Protein AF-A0A9Q0PZG0-F1 (afdb_monomer)

Organism: Salix viminalis (NCBI:txid40686)

Foldseek 3Di:
DVVVVVVVVVVVVVLVVVVVVLVVVVVPDDPDDPVVVVNVVVVVVSVVVSVVVVVVVVVVVVVVVVVVLVVVLVCLVQQDDPPPDRPPPPNLPRDDDPPCPVVLVVVLCVVVVVVPDPDDDDDDDQDDDPPPCSVVSVVSNVVVNPVD

Structure (mmCIF, N/CA/C/O backbone):
data_AF-A0A9Q0PZG0-F1
#
_entry.id   AF-A0A9Q0PZG0-F1
#
loop_
_atom_site.group_PDB
_atom_site.id
_atom_site.type_symbol
_atom_site.label_atom_id
_atom_site.label_alt_id
_atom_site.label_comp_id
_atom_site.label_asym_id
_atom_site.label_entity_id
_atom_site.label_seq_id
_atom_site.pdbx_PDB_ins_code
_atom_site.Cartn_x
_atom_site.Cartn_y
_atom_site.Cartn_z
_atom_site.occupancy
_atom_site.B_iso_or_equiv
_atom_site.auth_seq_id
_atom_site.auth_comp_id
_atom_site.auth_asym_id
_atom_site.auth_atom_id
_atom_site.pdbx_PDB_model_num
ATOM 1 N N . MET A 1 1 ? 24.403 -6.796 -1.562 1.00 45.28 1 MET A N 1
ATOM 2 C CA . MET A 1 1 ? 23.316 -5.950 -2.112 1.00 45.28 1 MET A CA 1
ATOM 3 C C . MET A 1 1 ? 23.866 -4.810 -2.960 1.00 45.28 1 MET A C 1
ATOM 5 O O . MET A 1 1 ? 23.482 -4.732 -4.116 1.00 45.28 1 MET A O 1
ATOM 9 N N . ALA A 1 2 ? 24.803 -4.003 -2.448 1.00 44.78 2 ALA A N 1
ATOM 10 C CA . ALA A 1 2 ? 25.410 -2.891 -3.193 1.00 44.78 2 ALA A CA 1
ATOM 11 C C . ALA A 1 2 ? 26.088 -3.296 -4.524 1.00 44.78 2 ALA A C 1
ATOM 13 O O . ALA A 1 2 ? 25.955 -2.596 -5.521 1.00 44.78 2 ALA A O 1
ATOM 14 N N . SER A 1 3 ? 26.742 -4.462 -4.576 1.00 48.06 3 SER A N 1
ATOM 15 C CA . SER A 1 3 ? 27.409 -4.962 -5.791 1.00 48.06 3 SER A CA 1
ATOM 16 C C . SER A 1 3 ? 26.458 -5.318 -6.939 1.00 48.06 3 SER A C 1
ATOM 18 O O . SER A 1 3 ? 26.852 -5.242 -8.096 1.00 48.06 3 SER A O 1
ATOM 20 N N . ARG A 1 4 ? 25.206 -5.685 -6.633 1.00 53.56 4 ARG A N 1
ATOM 21 C CA . ARG A 1 4 ? 24.189 -6.038 -7.637 1.00 53.56 4 ARG A CA 1
ATOM 22 C C . ARG A 1 4 ? 23.653 -4.783 -8.332 1.00 53.56 4 ARG A C 1
ATOM 24 O O . ARG A 1 4 ? 23.691 -4.702 -9.549 1.00 53.56 4 ARG A O 1
ATOM 31 N N . PHE A 1 5 ? 23.323 -3.760 -7.541 1.00 54.22 5 PHE A N 1
ATOM 32 C CA . PHE A 1 5 ? 22.898 -2.448 -8.040 1.00 54.22 5 PHE A CA 1
ATOM 33 C C . PHE A 1 5 ? 23.962 -1.751 -8.897 1.00 54.22 5 PHE A C 1
ATOM 35 O O . PHE A 1 5 ? 23.627 -1.096 -9.878 1.00 54.22 5 PHE A O 1
ATOM 42 N N . SER A 1 6 ? 25.244 -1.905 -8.551 1.00 62.31 6 SER A N 1
ATOM 43 C CA . SER A 1 6 ? 26.340 -1.360 -9.360 1.00 62.31 6 SER A CA 1
ATOM 44 C C . SER A 1 6 ? 26.431 -2.008 -10.746 1.00 62.31 6 SER A C 1
ATOM 46 O O . SER A 1 6 ? 26.797 -1.327 -11.702 1.00 62.31 6 SER A O 1
ATOM 48 N N . GLY A 1 7 ? 26.124 -3.305 -10.853 1.00 68.56 7 GLY A N 1
ATOM 49 C CA . GLY A 1 7 ? 26.084 -4.021 -12.129 1.00 68.56 7 GLY A CA 1
ATOM 50 C C . GLY A 1 7 ? 24.918 -3.552 -12.993 1.00 68.56 7 GLY A C 1
ATOM 51 O O . GLY A 1 7 ? 25.131 -3.148 -14.133 1.00 68.56 7 GLY A O 1
ATOM 52 N N . ASP A 1 8 ? 23.720 -3.503 -12.408 1.00 72.62 8 ASP A N 1
ATOM 53 C CA . ASP A 1 8 ? 22.493 -3.090 -13.099 1.00 72.62 8 ASP A CA 1
ATOM 54 C C . ASP A 1 8 ? 22.575 -1.631 -13.599 1.00 72.62 8 ASP A C 1
ATO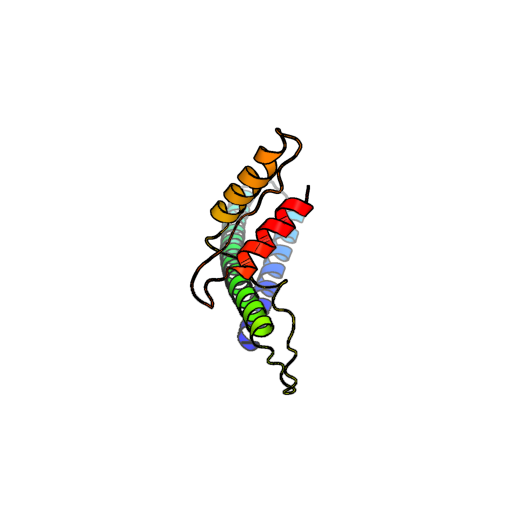M 56 O O . ASP A 1 8 ? 22.106 -1.312 -14.691 1.00 72.62 8 ASP A O 1
ATOM 60 N N . PHE A 1 9 ? 23.228 -0.740 -12.840 1.00 71.50 9 PHE A N 1
ATOM 61 C CA . PHE A 1 9 ? 23.440 0.654 -13.246 1.00 71.50 9 PHE A CA 1
ATOM 62 C C . PHE A 1 9 ? 24.425 0.790 -14.416 1.00 71.50 9 PHE A C 1
ATOM 64 O O . PHE A 1 9 ? 24.164 1.543 -15.353 1.00 71.50 9 PHE A O 1
ATOM 71 N N . SER A 1 10 ? 25.534 0.041 -14.402 1.00 73.75 10 SER A N 1
ATOM 72 C CA . SER A 1 10 ? 26.497 0.041 -15.513 1.00 73.75 10 SER A CA 1
ATOM 73 C C . SER A 1 10 ? 25.873 -0.497 -16.803 1.00 73.75 10 SER A C 1
ATOM 75 O O . SER A 1 10 ? 26.145 0.022 -17.887 1.00 73.75 10 SER A O 1
ATOM 77 N N . ASP A 1 11 ? 25.011 -1.506 -16.686 1.00 75.62 11 ASP A N 1
ATOM 78 C CA . ASP A 1 11 ? 24.293 -2.076 -17.822 1.00 75.62 11 ASP A CA 1
ATOM 79 C C . ASP A 1 11 ? 23.271 -1.082 -18.393 1.00 75.62 11 ASP A C 1
ATOM 81 O O . ASP A 1 11 ? 23.207 -0.875 -19.604 1.00 75.62 11 ASP A O 1
ATOM 85 N N . LEU A 1 12 ? 22.554 -0.358 -17.527 1.00 70.38 12 LEU A N 1
ATOM 86 C CA . LEU A 1 12 ? 21.657 0.720 -17.942 1.00 70.38 12 LEU A CA 1
ATOM 87 C C . LEU A 1 12 ? 22.406 1.855 -18.660 1.00 70.38 12 LEU A C 1
ATOM 89 O O . LEU A 1 12 ? 21.946 2.319 -19.701 1.00 70.38 12 LEU A O 1
ATOM 93 N N . GLN A 1 13 ? 23.572 2.271 -18.157 1.00 76.94 13 GLN A N 1
ATOM 94 C CA . GLN A 1 13 ? 24.388 3.311 -18.799 1.00 76.94 13 GLN A CA 1
ATOM 95 C C . GLN A 1 13 ? 24.838 2.914 -20.212 1.00 76.94 13 GLN A C 1
ATOM 97 O O . GLN A 1 13 ? 24.784 3.736 -21.125 1.00 76.94 13 GLN A O 1
ATOM 102 N N . LYS A 1 14 ? 25.229 1.651 -20.428 1.00 80.12 14 LYS A N 1
ATOM 103 C CA . LYS A 1 14 ? 25.590 1.148 -21.768 1.00 80.12 14 LYS A CA 1
ATOM 104 C C . LYS A 1 14 ? 24.415 1.194 -22.742 1.00 80.12 14 LYS A C 1
ATOM 106 O O . LYS A 1 14 ? 24.590 1.481 -23.926 1.00 80.12 14 LYS A O 1
ATOM 111 N N . ARG A 1 15 ? 23.215 0.916 -22.240 1.00 71.56 15 ARG A N 1
ATOM 112 C CA . ARG A 1 15 ? 21.985 0.916 -23.035 1.00 71.56 15 ARG A CA 1
ATOM 113 C C . ARG A 1 15 ? 21.547 2.332 -23.398 1.00 71.56 15 ARG A C 1
ATOM 115 O O . ARG A 1 15 ? 21.227 2.573 -24.555 1.00 71.56 15 ARG A O 1
ATOM 122 N N . VAL A 1 16 ? 21.648 3.288 -22.470 1.00 76.81 16 VAL A N 1
ATOM 123 C CA . VAL A 1 16 ? 21.426 4.717 -22.769 1.00 76.81 16 VAL A CA 1
ATOM 124 C C . VAL A 1 16 ? 22.369 5.197 -23.878 1.00 76.81 16 VAL A C 1
ATOM 126 O O . VAL A 1 16 ? 21.898 5.774 -24.852 1.00 76.81 16 VAL A O 1
ATOM 129 N N . GLY A 1 17 ? 23.661 4.859 -23.809 1.00 78.50 17 GLY A N 1
ATOM 130 C CA . GLY A 1 17 ? 24.614 5.215 -24.870 1.00 78.50 17 GLY A CA 1
ATOM 131 C C . GLY A 1 17 ? 24.315 4.557 -26.226 1.00 78.50 17 GLY A C 1
ATOM 132 O O . GLY A 1 17 ? 24.564 5.148 -27.274 1.00 78.50 17 GLY A O 1
ATOM 133 N N . SER A 1 18 ? 23.734 3.352 -26.228 1.00 73.69 18 SER A N 1
ATOM 134 C CA . SER A 1 18 ? 23.295 2.679 -27.463 1.00 73.69 18 SER A CA 1
ATOM 135 C C . SER A 1 18 ? 22.098 3.389 -28.105 1.00 73.69 18 SER A C 1
ATOM 137 O O . SER A 1 18 ? 22.030 3.490 -29.327 1.00 73.69 18 SER A O 1
ATOM 139 N N . ILE A 1 19 ? 21.187 3.932 -27.290 1.00 73.62 19 ILE A N 1
ATOM 140 C CA . ILE A 1 19 ? 20.044 4.732 -27.751 1.00 73.62 19 ILE A CA 1
ATOM 141 C C . ILE A 1 19 ? 20.512 6.082 -28.307 1.00 73.62 19 ILE A C 1
ATOM 143 O O . ILE A 1 19 ? 20.062 6.476 -29.379 1.00 73.62 19 ILE A O 1
ATOM 147 N N . GLU A 1 20 ? 21.432 6.772 -27.628 1.00 77.69 20 GLU A N 1
ATOM 148 C CA . GLU A 1 20 ? 22.007 8.039 -28.110 1.00 77.69 20 GLU A CA 1
ATOM 149 C C . GLU A 1 20 ? 22.680 7.864 -29.479 1.00 77.69 20 GLU A C 1
ATOM 151 O O . GLU A 1 20 ? 22.384 8.606 -30.414 1.00 77.69 20 GLU A O 1
ATOM 156 N N . TYR A 1 21 ? 23.484 6.808 -29.640 1.00 76.62 21 TYR A N 1
ATOM 157 C CA . TYR A 1 21 ? 24.116 6.462 -30.917 1.00 76.62 21 TYR A CA 1
ATOM 158 C C . TYR A 1 21 ? 23.101 6.244 -32.048 1.00 76.62 21 TYR A C 1
ATOM 160 O O . TYR A 1 21 ? 23.317 6.636 -33.194 1.00 76.62 21 TYR A O 1
ATOM 168 N N . ILE A 1 22 ? 21.972 5.623 -31.721 1.00 71.25 22 ILE A N 1
ATOM 169 C CA . ILE A 1 22 ? 20.888 5.360 -32.659 1.00 71.25 22 ILE A CA 1
ATOM 170 C C . ILE A 1 22 ? 20.150 6.648 -33.060 1.00 71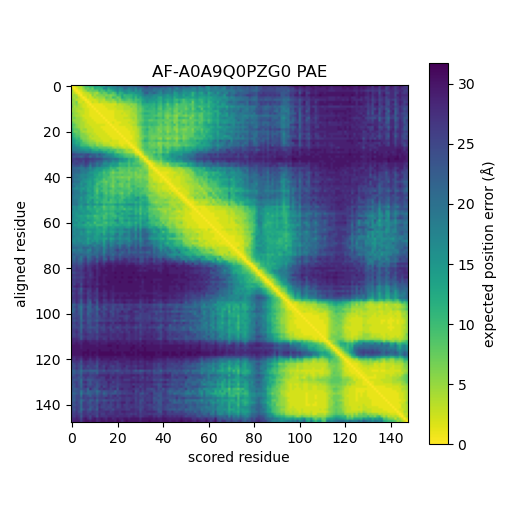.25 22 ILE A C 1
ATOM 172 O O . ILE A 1 22 ? 19.826 6.832 -34.235 1.00 71.25 22 ILE A O 1
ATOM 176 N N . VAL A 1 23 ? 19.894 7.542 -32.104 1.00 75.50 23 VAL A N 1
ATOM 177 C CA . VAL A 1 23 ? 19.254 8.844 -32.348 1.00 75.50 23 VAL A CA 1
ATOM 178 C C . VAL A 1 23 ? 20.129 9.721 -33.246 1.00 75.50 23 VAL A C 1
ATOM 180 O O . VAL A 1 23 ? 19.619 10.305 -34.201 1.00 75.50 23 VAL A O 1
ATOM 183 N N . ASP A 1 24 ? 21.442 9.742 -33.014 1.00 78.94 24 ASP A N 1
ATOM 184 C CA . ASP A 1 24 ? 22.393 10.455 -33.874 1.00 78.94 24 ASP A CA 1
ATOM 185 C C . ASP A 1 24 ? 22.447 9.865 -35.288 1.00 78.94 24 ASP A C 1
ATOM 187 O O . ASP A 1 24 ? 22.539 10.597 -36.275 1.00 78.94 24 ASP A O 1
ATOM 191 N N . MET A 1 25 ? 22.353 8.540 -35.414 1.00 69.94 25 MET A N 1
ATOM 192 C CA . MET A 1 25 ? 22.336 7.868 -36.712 1.00 69.94 25 MET A CA 1
ATOM 193 C C . MET A 1 25 ? 21.072 8.201 -37.516 1.00 69.94 25 MET A C 1
ATOM 195 O O . MET A 1 25 ? 21.162 8.415 -38.720 1.00 69.94 25 MET A O 1
ATOM 199 N N . LEU A 1 26 ? 19.913 8.301 -36.855 1.00 69.69 26 LEU A N 1
ATOM 200 C CA . LEU A 1 26 ? 18.650 8.735 -37.463 1.00 69.69 26 LEU A CA 1
ATOM 201 C C . LEU A 1 26 ? 18.680 10.203 -37.902 1.00 69.69 26 LEU A C 1
ATOM 203 O O . LEU A 1 26 ? 18.165 10.533 -38.966 1.00 69.69 26 LEU A O 1
ATOM 207 N N . ALA A 1 27 ? 19.269 11.081 -37.087 1.00 76.00 27 ALA A N 1
ATOM 208 C CA . ALA A 1 27 ? 19.314 12.518 -37.355 1.00 76.00 27 ALA A CA 1
ATOM 209 C C . ALA A 1 27 ? 20.141 12.875 -38.602 1.00 76.00 27 ALA A C 1
ATOM 211 O O . ALA A 1 27 ? 19.931 13.932 -39.193 1.00 76.00 27 ALA A O 1
ATOM 212 N N . ASN A 1 28 ? 21.062 11.992 -39.001 1.00 71.38 28 ASN A N 1
ATOM 213 C CA . ASN A 1 28 ? 21.994 12.203 -40.108 1.00 71.38 28 ASN A CA 1
ATOM 214 C C . ASN A 1 28 ? 21.718 11.299 -41.330 1.00 71.38 28 ASN A C 1
ATOM 216 O O . ASN A 1 28 ? 22.569 11.205 -42.213 1.00 71.38 28 ASN A O 1
ATOM 220 N N . HIS A 1 29 ? 20.573 10.609 -41.386 1.00 68.62 29 HIS A N 1
ATOM 221 C CA . HIS A 1 29 ? 20.246 9.670 -42.466 1.00 68.62 29 HIS A CA 1
ATOM 222 C C . HIS A 1 29 ? 19.396 10.331 -43.568 1.00 68.62 29 HIS A C 1
ATOM 224 O O . HIS A 1 29 ? 18.274 10.766 -43.309 1.00 68.62 29 HIS A O 1
ATOM 230 N N . ASP A 1 30 ? 19.884 10.345 -44.814 1.00 67.88 30 ASP A N 1
ATOM 231 C CA . ASP A 1 30 ? 19.108 10.782 -45.985 1.00 67.88 30 ASP A CA 1
ATOM 232 C C . ASP A 1 30 ? 18.210 9.635 -46.491 1.00 67.88 30 ASP A C 1
ATOM 234 O O . ASP A 1 30 ? 18.690 8.612 -46.978 1.00 67.88 30 ASP A O 1
ATOM 238 N N . LEU A 1 31 ? 16.890 9.797 -46.362 1.00 61.00 31 LEU A N 1
ATOM 239 C CA . LEU A 1 31 ? 15.865 8.824 -46.774 1.00 61.00 31 LEU A CA 1
ATOM 240 C C . LEU A 1 31 ? 15.668 8.855 -48.299 1.00 61.00 31 LEU A C 1
ATOM 242 O O . LEU A 1 31 ? 14.901 9.681 -48.800 1.00 61.00 31 LEU A O 1
ATOM 246 N N . SER A 1 32 ? 16.357 7.998 -49.062 1.00 62.88 32 SER A N 1
ATOM 247 C CA . SER A 1 32 ? 16.185 7.980 -50.526 1.00 62.88 32 SER A CA 1
ATOM 248 C C . SER A 1 32 ? 16.313 6.625 -51.247 1.00 62.88 32 SER A C 1
ATOM 250 O O . SER A 1 32 ? 16.128 6.615 -52.465 1.00 62.88 32 SER A O 1
ATOM 252 N N . THR A 1 33 ? 16.565 5.471 -50.613 1.00 61.31 33 THR A N 1
ATOM 253 C CA . THR A 1 33 ? 16.662 4.180 -51.358 1.00 61.31 33 THR A CA 1
ATOM 254 C C . THR A 1 33 ? 16.423 2.938 -50.485 1.00 61.31 33 THR A C 1
ATOM 256 O O . THR A 1 33 ? 16.324 3.034 -49.274 1.00 61.31 33 THR A O 1
ATOM 259 N N . ALA A 1 34 ? 16.352 1.744 -51.099 1.00 57.34 34 ALA A N 1
ATOM 260 C CA . ALA A 1 34 ? 16.114 0.428 -50.475 1.00 57.34 34 ALA A CA 1
ATOM 261 C C . ALA A 1 34 ? 16.981 0.069 -49.238 1.00 57.34 34 ALA A C 1
ATOM 263 O O . ALA A 1 34 ? 16.646 -0.879 -48.521 1.00 57.34 34 ALA A O 1
ATOM 264 N N . ASP A 1 35 ? 18.054 0.816 -48.968 1.00 63.59 35 ASP A N 1
ATOM 265 C CA . ASP A 1 35 ? 18.827 0.750 -47.723 1.00 63.59 35 ASP A CA 1
ATOM 266 C C . ASP A 1 35 ? 18.028 1.226 -46.494 1.00 63.59 35 ASP A C 1
ATOM 268 O O . ASP A 1 35 ? 18.237 0.706 -45.396 1.00 63.59 35 ASP A O 1
ATOM 272 N N . ASP A 1 36 ? 17.018 2.082 -46.689 1.00 62.53 36 ASP A N 1
ATOM 273 C CA . ASP A 1 36 ? 16.111 2.571 -45.645 1.00 62.53 36 ASP A CA 1
ATOM 274 C C . ASP A 1 36 ? 15.362 1.419 -44.955 1.00 62.53 36 ASP A C 1
ATOM 276 O O . ASP A 1 36 ? 15.266 1.374 -43.731 1.00 62.53 36 ASP A O 1
ATOM 280 N N . ILE A 1 37 ? 14.882 0.420 -45.708 1.00 64.44 37 ILE A N 1
ATOM 281 C CA . ILE A 1 37 ? 14.118 -0.709 -45.139 1.00 64.44 37 ILE A CA 1
ATOM 282 C C . ILE A 1 37 ? 15.001 -1.546 -44.207 1.00 64.44 37 ILE A C 1
ATOM 284 O O . ILE A 1 37 ? 14.593 -1.901 -43.103 1.00 64.44 37 ILE A O 1
ATOM 288 N N . ARG A 1 38 ? 16.238 -1.838 -44.624 1.00 67.31 38 ARG A N 1
ATOM 289 C CA . ARG A 1 38 ? 17.190 -2.617 -43.813 1.00 67.31 38 ARG A CA 1
ATOM 290 C C . ARG A 1 38 ? 17.652 -1.845 -42.585 1.00 67.31 38 ARG A C 1
ATOM 292 O O . ARG A 1 38 ? 17.962 -2.455 -41.560 1.00 67.31 38 ARG A O 1
ATOM 299 N N . PHE A 1 39 ? 17.732 -0.527 -42.708 1.00 70.81 39 PHE A N 1
ATOM 300 C CA . PHE A 1 39 ? 18.021 0.366 -41.605 1.00 70.81 39 PHE A CA 1
ATOM 301 C C . PHE A 1 39 ? 16.887 0.331 -40.570 1.00 70.81 39 PHE A C 1
ATOM 303 O O . PHE A 1 39 ? 17.137 -0.002 -39.411 1.00 70.81 39 PHE A O 1
ATOM 310 N N . PHE A 1 40 ? 15.634 0.534 -40.992 1.00 70.44 40 PHE A N 1
ATOM 311 C CA . PHE A 1 40 ? 14.465 0.464 -40.109 1.00 70.44 40 PHE A CA 1
ATOM 312 C C . PHE A 1 40 ? 14.264 -0.918 -39.465 1.00 70.44 4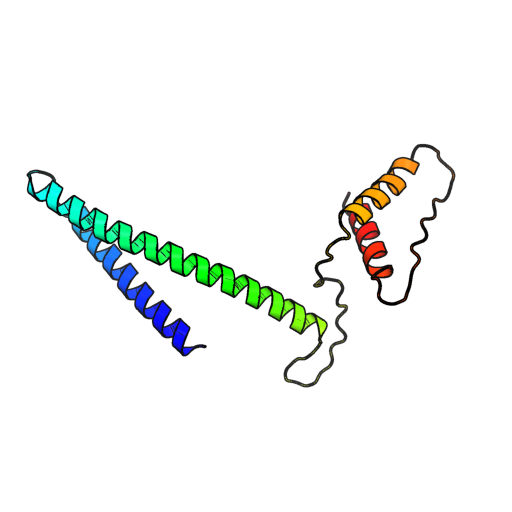0 PHE A C 1
ATOM 314 O O . PHE A 1 40 ? 13.913 -0.980 -38.288 1.00 70.44 40 PHE A O 1
ATOM 321 N N . ASP A 1 41 ? 14.558 -2.018 -40.163 1.00 75.06 41 ASP A N 1
ATOM 322 C CA . ASP A 1 41 ? 14.496 -3.370 -39.583 1.00 75.06 41 ASP A CA 1
ATOM 323 C C . ASP A 1 41 ? 15.500 -3.559 -38.435 1.00 75.06 41 ASP A C 1
ATOM 325 O O . ASP A 1 41 ? 15.154 -4.083 -37.372 1.00 75.06 41 ASP A O 1
ATOM 329 N N . ARG A 1 42 ? 16.749 -3.096 -38.603 1.00 70.88 42 ARG A N 1
ATOM 330 C CA . ARG A 1 42 ? 17.748 -3.154 -37.519 1.00 70.88 42 ARG A CA 1
ATOM 331 C C . ARG A 1 42 ? 17.340 -2.283 -36.342 1.00 70.88 42 ARG A C 1
ATOM 333 O O . ARG A 1 42 ? 17.464 -2.705 -35.195 1.00 70.88 42 ARG A O 1
ATOM 340 N N . MET A 1 43 ? 16.834 -1.093 -36.635 1.00 70.31 43 MET A N 1
ATOM 341 C CA . MET A 1 43 ? 16.337 -0.152 -35.639 1.00 70.31 43 MET A CA 1
ATOM 342 C C . MET A 1 43 ? 15.190 -0.745 -34.823 1.00 70.31 43 MET A C 1
ATOM 344 O O . MET A 1 43 ? 15.215 -0.682 -33.597 1.00 70.31 43 MET A O 1
ATOM 348 N N . HIS A 1 44 ? 14.223 -1.384 -35.485 1.00 71.25 44 HIS A N 1
ATOM 349 C CA . HIS A 1 44 ? 13.085 -2.025 -34.834 1.00 71.25 44 HIS A CA 1
ATOM 350 C C . HIS A 1 44 ? 13.532 -3.121 -33.856 1.00 71.25 44 HIS A C 1
ATOM 352 O O . HIS A 1 44 ? 13.040 -3.179 -32.731 1.00 71.25 44 HIS A O 1
ATOM 358 N N . ILE A 1 45 ? 14.503 -3.955 -34.244 1.00 70.62 45 ILE A N 1
ATOM 359 C CA . ILE A 1 45 ? 15.048 -5.011 -33.375 1.00 70.62 45 ILE A CA 1
ATOM 360 C C . ILE A 1 45 ? 15.728 -4.415 -32.136 1.00 70.62 45 ILE A C 1
ATOM 362 O O . ILE A 1 45 ? 15.511 -4.902 -31.024 1.00 70.62 45 ILE A O 1
ATOM 366 N N . ILE A 1 46 ? 16.537 -3.365 -32.304 1.00 68.31 46 ILE A N 1
ATOM 367 C CA . ILE A 1 46 ? 17.261 -2.760 -31.180 1.00 68.31 46 ILE A CA 1
ATOM 368 C C . ILE A 1 46 ? 16.291 -2.049 -30.229 1.00 68.31 46 ILE A C 1
ATOM 370 O O . ILE A 1 46 ? 16.315 -2.311 -29.027 1.00 68.31 46 ILE A O 1
ATOM 374 N N . ILE A 1 47 ? 15.373 -1.238 -30.764 1.00 72.00 47 ILE A N 1
ATOM 375 C CA . ILE A 1 47 ? 14.353 -0.536 -29.973 1.00 72.00 47 ILE A CA 1
ATOM 376 C C . ILE A 1 47 ? 13.480 -1.533 -29.202 1.00 72.00 47 ILE A C 1
ATOM 378 O O . ILE A 1 47 ? 13.217 -1.330 -28.017 1.00 72.00 47 ILE A O 1
ATOM 382 N N . HIS A 1 48 ? 13.051 -2.626 -29.841 1.00 73.69 48 HIS A N 1
ATOM 383 C CA . HIS A 1 48 ? 12.222 -3.639 -29.191 1.00 73.69 48 HIS A CA 1
ATOM 384 C C . HIS A 1 48 ? 12.950 -4.304 -28.015 1.00 73.69 48 HIS A C 1
ATOM 386 O O . HIS A 1 48 ? 12.411 -4.366 -26.908 1.00 73.69 48 HIS A O 1
ATOM 392 N N . ASN A 1 49 ? 14.190 -4.753 -28.231 1.00 69.50 49 ASN A N 1
ATOM 393 C CA . ASN A 1 49 ? 14.997 -5.377 -27.181 1.00 69.50 49 ASN A CA 1
ATOM 394 C C . ASN A 1 49 ? 15.254 -4.416 -26.014 1.00 69.50 49 ASN A C 1
ATOM 396 O O . ASN A 1 49 ? 15.256 -4.828 -24.850 1.00 69.50 49 ASN A O 1
ATOM 400 N N . ASP A 1 50 ? 15.438 -3.126 -26.296 1.00 71.19 50 ASP A N 1
ATOM 401 C CA . ASP A 1 50 ? 15.650 -2.151 -25.240 1.00 71.19 50 ASP A CA 1
ATOM 402 C C . ASP A 1 50 ? 14.375 -1.835 -24.440 1.00 71.19 50 ASP A C 1
ATOM 404 O O . ASP A 1 50 ? 14.409 -1.768 -23.204 1.00 71.19 50 ASP A O 1
ATOM 408 N N . LEU A 1 51 ? 13.223 -1.722 -25.094 1.00 69.31 51 LEU A N 1
ATOM 409 C CA . LEU A 1 51 ? 11.950 -1.511 -24.402 1.00 69.31 51 LEU A CA 1
ATOM 410 C C . LEU A 1 51 ? 11.564 -2.703 -23.514 1.00 69.31 51 LEU A C 1
ATOM 412 O O . LEU A 1 51 ? 11.099 -2.512 -22.385 1.00 69.31 51 LEU A O 1
ATOM 416 N N . GLU A 1 52 ? 11.805 -3.929 -23.978 1.00 75.62 52 GLU A N 1
ATOM 417 C CA . GLU A 1 52 ? 11.512 -5.144 -23.214 1.00 75.62 52 GLU A CA 1
ATOM 418 C C . GLU A 1 52 ? 12.349 -5.219 -21.928 1.00 75.62 52 GLU A C 1
ATOM 420 O O . GLU A 1 52 ? 11.820 -5.443 -20.835 1.00 75.62 52 GLU A O 1
ATOM 425 N N . ASN A 1 53 ? 13.640 -4.908 -22.018 1.00 73.50 53 ASN A N 1
ATOM 426 C CA . ASN A 1 53 ? 14.524 -4.895 -20.857 1.00 73.50 53 ASN A CA 1
ATOM 427 C C . ASN A 1 53 ? 14.185 -3.770 -19.861 1.00 73.50 53 ASN A C 1
ATOM 429 O O . ASN A 1 53 ? 14.258 -3.980 -18.649 1.00 73.50 53 ASN A O 1
ATOM 433 N N . VAL A 1 54 ? 13.770 -2.585 -20.332 1.00 76.38 54 VAL A N 1
ATOM 434 C CA . VAL A 1 54 ? 13.289 -1.504 -19.443 1.00 76.38 54 VAL A CA 1
ATOM 435 C C . VAL A 1 54 ? 12.049 -1.952 -18.668 1.00 76.38 54 VAL A C 1
ATOM 437 O O . VAL A 1 54 ? 11.968 -1.743 -17.457 1.00 76.38 54 VAL A O 1
ATOM 440 N N . SER A 1 55 ? 11.113 -2.633 -19.333 1.00 80.44 55 SER A N 1
ATOM 441 C CA . SER A 1 55 ? 9.918 -3.200 -18.695 1.00 80.44 55 SER A CA 1
ATOM 442 C C . SER A 1 55 ? 10.270 -4.196 -17.582 1.00 80.44 55 SER A C 1
ATOM 444 O O . SER A 1 55 ? 9.689 -4.147 -16.494 1.00 80.44 55 SER A O 1
ATOM 446 N N . VAL A 1 56 ? 11.261 -5.066 -17.806 1.00 84.25 56 VAL A N 1
ATOM 447 C CA . VAL A 1 56 ? 11.737 -6.023 -16.794 1.00 84.25 56 VAL A CA 1
ATOM 448 C C . VAL A 1 56 ? 12.339 -5.308 -15.581 1.00 84.25 56 VAL A C 1
ATOM 450 O O . VAL A 1 56 ? 11.965 -5.614 -14.445 1.00 84.25 56 VAL A O 1
ATOM 453 N N . VAL A 1 57 ? 13.218 -4.327 -15.800 1.00 83.31 57 VAL A N 1
ATOM 454 C CA . VAL A 1 57 ? 13.863 -3.570 -14.713 1.00 83.31 57 VAL A CA 1
ATOM 455 C C . VAL A 1 57 ? 12.833 -2.785 -13.896 1.00 83.31 57 VAL A C 1
ATOM 457 O O . VAL A 1 57 ? 12.863 -2.827 -12.665 1.00 83.31 57 VAL A O 1
ATOM 460 N N . LEU A 1 58 ? 11.859 -2.136 -14.543 1.00 79.44 58 LEU A N 1
ATOM 461 C CA . LEU A 1 58 ? 10.796 -1.405 -13.843 1.00 79.44 58 LEU A CA 1
ATOM 462 C C . LEU A 1 58 ? 9.960 -2.315 -12.935 1.00 79.44 58 LEU A C 1
ATOM 464 O O . LEU A 1 58 ? 9.644 -1.937 -11.804 1.00 79.44 58 LEU A O 1
ATOM 468 N N . LYS A 1 59 ? 9.652 -3.539 -13.380 1.00 86.94 59 LYS A N 1
ATOM 469 C CA . LYS A 1 59 ? 8.954 -4.535 -12.550 1.00 86.94 59 LYS A CA 1
ATOM 470 C C . LYS A 1 59 ? 9.773 -4.924 -11.318 1.00 86.94 59 LYS A C 1
ATOM 472 O O . LYS A 1 59 ? 9.226 -5.005 -10.219 1.00 86.94 59 LYS A O 1
ATOM 477 N N . GLN A 1 60 ? 11.080 -5.129 -11.475 1.00 87.38 60 GLN A N 1
ATOM 478 C CA . GLN A 1 60 ? 11.976 -5.471 -10.364 1.00 87.38 60 GLN A CA 1
ATOM 479 C C . GLN A 1 60 ? 12.115 -4.330 -9.348 1.00 87.38 60 GLN A C 1
ATOM 481 O O . GLN A 1 60 ? 12.087 -4.575 -8.136 1.00 87.38 60 GLN A O 1
ATOM 486 N N . ILE A 1 61 ? 12.220 -3.086 -9.822 1.00 84.88 61 ILE A N 1
ATOM 487 C CA . ILE A 1 61 ? 12.243 -1.897 -8.961 1.00 84.88 61 ILE A CA 1
ATOM 488 C C . ILE A 1 61 ? 10.929 -1.790 -8.184 1.00 84.88 61 ILE A C 1
ATOM 490 O O . ILE A 1 61 ? 10.959 -1.654 -6.963 1.00 84.88 61 ILE A O 1
ATOM 494 N N . SER A 1 62 ? 9.782 -1.925 -8.857 1.00 88.81 62 SER A N 1
ATOM 495 C CA . SER A 1 62 ? 8.462 -1.875 -8.215 1.00 88.81 62 SER A CA 1
ATOM 496 C C . SER A 1 62 ? 8.326 -2.910 -7.090 1.00 88.81 62 SER A C 1
ATOM 498 O O . SER A 1 62 ? 7.948 -2.561 -5.970 1.00 88.81 62 SER A O 1
ATOM 500 N N . ALA A 1 63 ? 8.736 -4.157 -7.339 1.00 87.38 63 ALA A N 1
ATOM 501 C CA . ALA A 1 63 ? 8.722 -5.211 -6.324 1.00 87.38 63 ALA A CA 1
ATOM 502 C C . ALA A 1 63 ? 9.674 -4.917 -5.148 1.00 87.38 63 ALA A C 1
ATOM 504 O O . ALA A 1 63 ? 9.352 -5.186 -3.990 1.00 87.38 63 ALA A O 1
ATOM 505 N N . SER A 1 64 ? 10.841 -4.331 -5.425 1.00 89.06 64 SER A N 1
ATOM 506 C CA . SER A 1 64 ? 11.811 -3.958 -4.389 1.00 89.06 64 SER A CA 1
ATOM 507 C C . SER A 1 64 ? 11.298 -2.816 -3.503 1.00 89.06 64 SER A C 1
ATOM 509 O O . SER A 1 64 ? 11.509 -2.844 -2.289 1.00 89.06 64 SER A O 1
ATOM 511 N N . LEU A 1 65 ? 10.588 -1.840 -4.079 1.00 78.19 65 LEU A N 1
ATOM 512 C CA . LEU A 1 65 ? 9.990 -0.722 -3.342 1.00 78.19 65 LEU A CA 1
ATOM 513 C C . LEU A 1 65 ? 8.877 -1.176 -2.391 1.00 78.19 65 LEU A C 1
ATOM 515 O O . LEU A 1 65 ? 8.807 -0.680 -1.267 1.00 78.19 65 LEU A O 1
ATOM 519 N N . GLU A 1 66 ? 8.056 -2.153 -2.789 1.00 80.81 66 GLU A N 1
ATOM 520 C CA . GLU A 1 66 ? 7.067 -2.783 -1.901 1.00 80.81 66 GLU A CA 1
ATOM 521 C C . GLU A 1 66 ? 7.741 -3.358 -0.643 1.00 80.81 66 GLU A C 1
ATOM 523 O O . GLU A 1 66 ? 7.324 -3.064 0.478 1.00 80.81 66 GLU A O 1
ATOM 528 N N . ILE A 1 67 ? 8.833 -4.113 -0.806 1.00 84.00 67 ILE A N 1
ATOM 529 C CA . ILE A 1 67 ? 9.579 -4.717 0.311 1.00 84.00 67 ILE A CA 1
ATOM 530 C C . ILE A 1 67 ? 10.195 -3.646 1.219 1.00 84.00 67 ILE A C 1
ATOM 532 O O . ILE A 1 67 ? 10.133 -3.766 2.445 1.00 84.00 67 ILE A O 1
ATOM 536 N N . ILE A 1 68 ? 10.792 -2.603 0.636 1.00 81.81 68 ILE A N 1
ATOM 537 C CA . ILE A 1 68 ? 11.387 -1.495 1.395 1.00 81.81 68 ILE A CA 1
ATOM 538 C C . ILE A 1 68 ? 10.315 -0.787 2.231 1.00 81.81 68 ILE A C 1
ATOM 540 O O . ILE A 1 68 ? 10.539 -0.558 3.419 1.00 81.81 68 ILE A O 1
ATOM 544 N N . ARG A 1 69 ? 9.134 -0.525 1.653 1.00 80.19 69 ARG A N 1
ATOM 545 C CA . ARG A 1 69 ? 7.994 0.076 2.362 1.00 80.19 69 ARG A CA 1
ATOM 546 C C . ARG A 1 69 ? 7.592 -0.755 3.579 1.00 80.19 69 ARG A C 1
ATOM 548 O O . ARG A 1 69 ? 7.466 -0.212 4.673 1.00 80.19 69 ARG A O 1
ATOM 555 N N . TYR A 1 70 ? 7.426 -2.069 3.411 1.00 73.19 70 TYR A N 1
ATOM 556 C CA . TYR A 1 70 ? 7.063 -2.949 4.527 1.00 73.19 70 TYR A CA 1
ATOM 557 C C . TYR A 1 70 ? 8.141 -2.989 5.616 1.00 73.19 70 TYR A C 1
ATOM 559 O O . TYR A 1 70 ? 7.811 -3.007 6.801 1.00 73.19 70 TYR A O 1
ATOM 567 N N . ARG A 1 71 ? 9.427 -2.970 5.244 1.00 76.25 71 ARG A N 1
ATOM 568 C CA . ARG A 1 71 ? 10.526 -2.952 6.219 1.00 76.25 71 ARG A CA 1
ATOM 569 C C . ARG A 1 71 ? 10.540 -1.660 7.037 1.00 76.25 71 ARG A C 1
ATOM 571 O O . ARG A 1 71 ? 10.609 -1.743 8.257 1.00 76.25 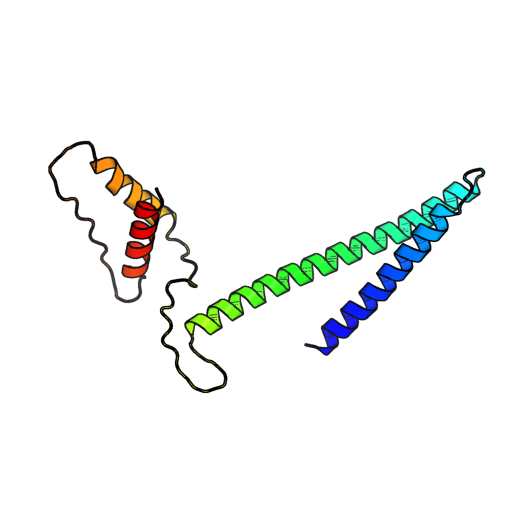71 ARG A O 1
ATOM 578 N N . GLN A 1 72 ? 10.393 -0.503 6.392 1.00 72.81 72 GLN A N 1
ATOM 579 C CA . GLN A 1 72 ? 10.313 0.790 7.084 1.00 72.81 72 GLN A CA 1
ATOM 580 C C . GLN A 1 72 ? 9.130 0.841 8.064 1.00 72.81 72 GLN A C 1
ATOM 582 O O . GLN A 1 72 ? 9.281 1.323 9.185 1.00 72.81 72 GLN A O 1
ATOM 587 N N . GLN A 1 73 ? 7.975 0.279 7.683 1.00 66.81 73 GLN A N 1
ATOM 588 C CA . GLN A 1 73 ? 6.819 0.156 8.580 1.00 66.81 73 GLN A CA 1
ATOM 589 C C . GLN A 1 73 ? 7.084 -0.777 9.773 1.00 66.81 73 GLN A C 1
ATOM 591 O O . GLN A 1 73 ? 6.606 -0.520 10.874 1.00 66.81 73 GLN A O 1
ATOM 596 N N . LEU A 1 74 ? 7.839 -1.862 9.595 1.00 64.12 74 LEU A N 1
ATOM 597 C CA . LEU A 1 74 ? 8.203 -2.755 10.702 1.00 64.12 74 LEU A CA 1
ATOM 598 C C . LEU A 1 74 ? 9.203 -2.100 11.662 1.00 64.12 74 LEU A C 1
ATOM 600 O O . LEU A 1 74 ? 9.043 -2.201 12.878 1.00 64.12 74 LEU A O 1
ATOM 604 N N . GLU A 1 75 ? 10.204 -1.400 11.128 1.00 65.75 75 GLU A N 1
ATOM 605 C CA . GLU A 1 75 ? 11.219 -0.688 11.912 1.00 65.75 75 GLU A CA 1
ATOM 606 C C . GLU A 1 75 ? 10.591 0.416 12.779 1.00 65.75 75 GLU A C 1
ATOM 608 O O . GLU A 1 75 ? 10.931 0.537 13.959 1.00 65.75 75 GLU A O 1
ATOM 613 N N . SER A 1 76 ? 9.591 1.141 12.258 1.00 61.03 76 SER A N 1
ATOM 614 C CA . SER A 1 76 ? 8.850 2.142 13.038 1.00 61.03 76 SER A CA 1
ATOM 615 C C . SER A 1 76 ? 7.989 1.537 14.154 1.00 61.03 76 SER A C 1
ATOM 617 O O . SER A 1 76 ? 7.761 2.191 15.167 1.00 61.03 76 SER A O 1
ATOM 619 N N . CYS A 1 77 ? 7.503 0.301 13.993 1.00 53.31 77 CYS A N 1
ATOM 620 C CA . CYS A 1 77 ? 6.695 -0.385 15.009 1.00 53.31 77 CYS A CA 1
ATOM 621 C C . CYS A 1 77 ? 7.542 -1.014 16.126 1.00 53.31 77 CYS A C 1
ATOM 623 O O . CYS A 1 77 ? 7.066 -1.161 17.250 1.00 53.31 77 CYS A O 1
ATOM 625 N N . LEU A 1 78 ? 8.779 -1.417 15.816 1.00 55.56 78 LEU A N 1
ATOM 626 C CA . LEU A 1 78 ? 9.661 -2.133 16.744 1.00 55.56 78 LEU A CA 1
ATOM 627 C C . LEU A 1 78 ? 10.543 -1.201 17.589 1.00 55.56 78 LEU A C 1
ATOM 629 O O . LEU A 1 78 ? 11.079 -1.646 18.604 1.00 55.56 78 LEU A O 1
ATOM 633 N N . GLY A 1 79 ? 10.678 0.078 17.217 1.00 53.47 79 GLY A N 1
ATOM 634 C CA . GLY A 1 79 ? 11.437 1.070 17.989 1.00 53.47 79 GLY A CA 1
ATOM 635 C C . GLY A 1 79 ? 12.927 0.734 18.128 1.00 53.47 79 GLY A C 1
ATOM 636 O O . GLY A 1 79 ? 13.550 1.127 19.113 1.00 53.47 79 GLY A O 1
ATOM 637 N N . VAL A 1 80 ? 13.489 -0.029 17.183 1.00 54.50 80 VAL A N 1
ATOM 638 C CA . VAL A 1 80 ? 14.900 -0.434 17.182 1.00 54.50 80 VAL A CA 1
ATOM 639 C C . VAL A 1 80 ? 15.670 0.471 16.228 1.00 54.50 80 VAL A C 1
ATOM 641 O O . VAL A 1 80 ? 15.640 0.277 15.016 1.00 54.50 80 VAL A O 1
ATOM 644 N N . THR A 1 81 ? 16.382 1.451 16.777 1.00 51.66 81 THR A N 1
ATOM 645 C CA . THR A 1 81 ? 17.509 2.096 16.092 1.00 51.66 81 THR A CA 1
ATOM 646 C C . THR A 1 81 ? 18.813 1.461 16.577 1.00 51.66 81 THR A C 1
ATOM 648 O O . THR A 1 81 ? 18.868 0.864 17.655 1.00 51.66 81 THR A O 1
ATOM 651 N N . SER A 1 82 ? 19.881 1.577 15.782 1.00 53.03 82 SER A N 1
ATOM 652 C CA . SER A 1 82 ? 21.210 1.008 16.067 1.00 53.03 82 SER A CA 1
ATOM 653 C C . SER A 1 82 ? 21.859 1.493 17.372 1.00 53.03 82 SER A C 1
ATOM 655 O O . SER A 1 82 ? 22.912 0.985 17.736 1.00 53.03 82 SER A O 1
ATOM 657 N N . ASP A 1 83 ? 21.245 2.454 18.066 1.00 57.62 83 ASP 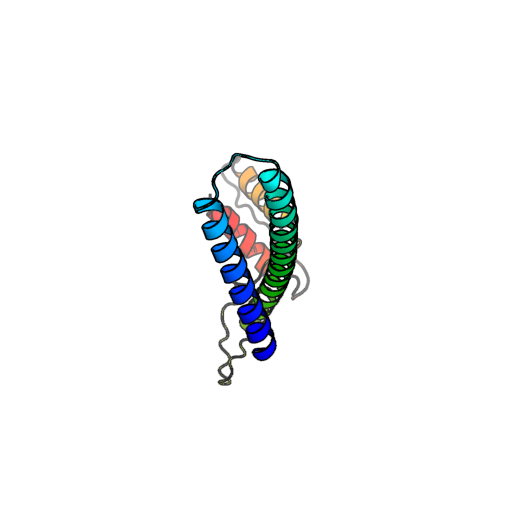A N 1
ATOM 658 C CA . ASP A 1 83 ? 21.779 3.123 19.255 1.00 57.62 83 ASP A CA 1
ATOM 659 C C . ASP A 1 83 ? 21.112 2.664 20.571 1.00 57.62 83 ASP A C 1
ATOM 661 O O . ASP A 1 83 ? 21.321 3.242 21.632 1.00 57.62 83 ASP A O 1
ATOM 665 N N . GLY A 1 84 ? 20.254 1.635 20.532 1.00 50.69 84 GLY A N 1
ATOM 666 C CA . GLY A 1 84 ? 19.628 1.063 21.737 1.00 50.69 84 GLY A CA 1
ATOM 667 C C . GLY A 1 84 ? 18.583 1.958 22.426 1.00 50.69 84 GLY A C 1
ATOM 668 O O . GLY A 1 84 ? 17.994 1.557 23.432 1.00 50.69 84 GLY A O 1
ATOM 669 N N . VAL A 1 85 ? 18.302 3.147 21.884 1.00 53.66 85 VAL A N 1
ATOM 670 C CA . VAL A 1 85 ? 17.256 4.050 22.373 1.00 53.66 85 VAL A CA 1
ATOM 671 C C . VAL A 1 85 ? 15.888 3.541 21.923 1.00 53.66 85 VAL A C 1
ATOM 673 O O . VAL A 1 85 ? 15.511 3.645 20.757 1.00 53.66 85 VAL A O 1
ATOM 676 N N . LYS A 1 86 ? 15.114 3.012 22.874 1.00 48.84 86 LYS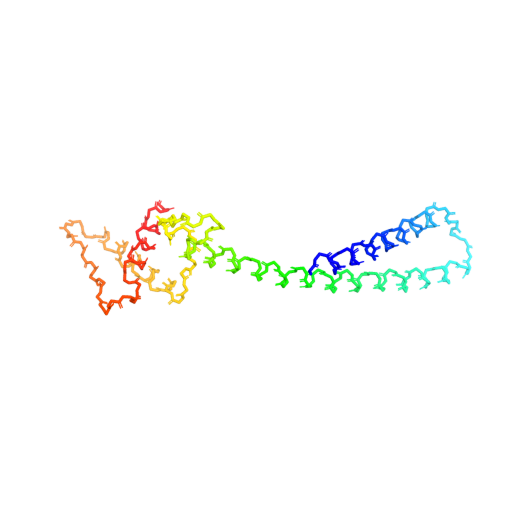 A N 1
ATOM 677 C CA . LYS A 1 86 ? 13.727 2.589 22.666 1.00 48.84 86 LYS A CA 1
ATOM 678 C C . LYS A 1 86 ? 12.829 3.826 22.602 1.00 48.84 86 LYS A C 1
ATOM 680 O O . LYS A 1 86 ? 12.269 4.250 23.612 1.00 48.84 86 LYS A O 1
ATOM 685 N N . ILE A 1 87 ? 12.702 4.437 21.426 1.00 53.56 87 ILE A N 1
ATOM 686 C CA . ILE A 1 87 ? 11.678 5.462 21.217 1.00 53.56 87 ILE A CA 1
ATOM 687 C C . ILE A 1 87 ? 10.334 4.732 21.222 1.00 53.56 87 ILE A C 1
ATOM 689 O O . ILE A 1 87 ? 10.006 4.013 20.279 1.00 53.56 87 ILE A O 1
ATOM 693 N N . VAL A 1 88 ? 9.546 4.897 22.287 1.00 53.50 88 VAL A N 1
ATOM 694 C CA . VAL A 1 88 ? 8.112 4.574 22.264 1.00 53.50 88 VAL A CA 1
ATOM 695 C C . VAL A 1 88 ? 7.444 5.653 21.413 1.00 53.50 88 VAL A C 1
ATOM 697 O O . VAL A 1 88 ? 6.836 6.593 21.918 1.00 53.50 88 VAL A O 1
ATOM 700 N N . GLY A 1 89 ? 7.653 5.574 20.100 1.00 48.34 89 GLY A N 1
ATOM 701 C CA . GLY A 1 89 ? 6.907 6.376 19.149 1.00 48.34 89 GLY A CA 1
ATOM 702 C C . GLY A 1 89 ? 5.446 5.961 19.248 1.00 48.34 89 GLY A C 1
ATOM 703 O O . GLY A 1 89 ? 5.144 4.770 19.337 1.00 48.34 89 GLY A O 1
ATOM 704 N N . ARG A 1 90 ? 4.522 6.925 19.254 1.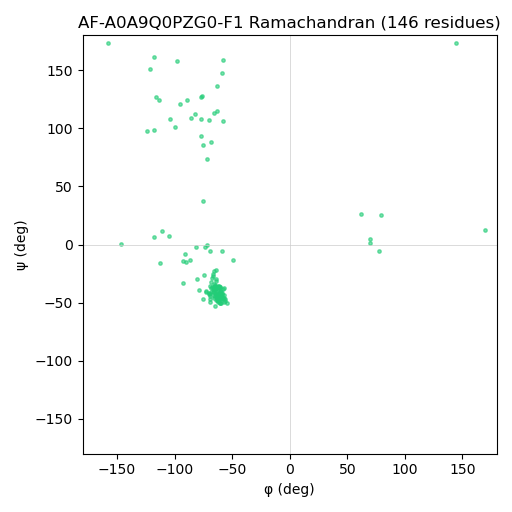00 51.94 90 ARG A N 1
ATOM 705 C CA . ARG A 1 90 ? 3.118 6.621 18.968 1.00 51.94 90 ARG A CA 1
ATOM 706 C C . ARG A 1 90 ? 3.083 5.978 17.585 1.00 51.94 90 ARG A C 1
ATOM 708 O O . ARG A 1 90 ? 3.267 6.657 16.582 1.00 51.94 90 ARG A O 1
ATOM 715 N N . VAL A 1 91 ? 2.861 4.668 17.543 1.00 52.78 91 VAL A N 1
ATOM 716 C CA . VAL A 1 91 ? 2.709 3.865 16.319 1.00 52.78 91 VAL A CA 1
ATOM 717 C C . VAL A 1 91 ? 1.327 4.113 15.696 1.00 52.78 91 VAL A C 1
ATOM 719 O O . VAL A 1 91 ? 0.649 3.195 15.250 1.00 52.78 91 VAL A O 1
ATOM 722 N N . ASP A 1 92 ? 0.842 5.348 15.748 1.00 52.12 92 ASP A N 1
ATOM 723 C CA . ASP A 1 92 ? -0.516 5.668 15.325 1.00 52.12 92 ASP A CA 1
ATOM 724 C C . ASP A 1 92 ? -0.536 6.090 13.846 1.00 52.12 92 ASP A C 1
ATOM 726 O O . ASP A 1 92 ? -1.453 5.696 13.134 1.00 52.12 92 ASP A O 1
ATOM 730 N N . ASP A 1 93 ? 0.522 6.743 13.348 1.00 52.62 93 ASP A N 1
ATOM 731 C CA . ASP A 1 93 ? 0.535 7.325 11.993 1.00 52.62 93 ASP A CA 1
ATOM 732 C C . ASP A 1 93 ? 1.076 6.377 10.901 1.00 52.62 93 ASP A C 1
ATOM 734 O O . ASP A 1 93 ? 1.009 6.684 9.713 1.00 52.62 93 ASP A O 1
ATOM 738 N N . VAL A 1 94 ? 1.631 5.214 11.274 1.00 54.56 94 VAL A N 1
ATOM 739 C CA . VAL A 1 94 ? 2.348 4.320 10.332 1.00 54.56 94 VAL A CA 1
ATOM 740 C C . VAL A 1 94 ? 1.631 2.985 10.083 1.00 54.56 94 VAL A C 1
ATOM 742 O O . VAL A 1 94 ? 1.920 2.287 9.105 1.00 54.56 94 VAL A O 1
ATOM 745 N N . LEU A 1 95 ? 0.665 2.611 10.927 1.00 64.31 95 LEU A N 1
ATOM 746 C CA . LEU A 1 95 ? -0.031 1.331 10.804 1.00 64.31 95 LEU A CA 1
ATOM 747 C C . LEU A 1 95 ? -1.204 1.422 9.829 1.00 64.31 95 LEU A C 1
ATOM 749 O O . LEU A 1 95 ? -2.258 1.977 10.128 1.00 64.31 95 LEU A O 1
ATOM 753 N N . LYS A 1 96 ? -1.042 0.785 8.667 1.00 72.69 96 LYS A N 1
ATOM 754 C CA . LYS A 1 96 ? -2.141 0.559 7.727 1.00 72.69 96 LYS A CA 1
ATOM 755 C C . LYS A 1 96 ? -3.163 -0.394 8.350 1.00 72.69 96 LYS A C 1
ATOM 757 O O . LYS A 1 96 ? -2.890 -1.580 8.532 1.00 72.69 96 LYS A O 1
ATOM 762 N N . ILE A 1 97 ? -4.358 0.115 8.622 1.00 79.81 97 ILE A N 1
ATOM 763 C CA . ILE A 1 97 ? -5.485 -0.681 9.109 1.00 79.81 97 ILE A CA 1
ATOM 764 C C . ILE A 1 97 ? -6.073 -1.464 7.933 1.00 79.81 97 ILE A C 1
ATOM 766 O O . ILE A 1 97 ? -6.388 -0.901 6.886 1.00 79.81 97 ILE A O 1
ATOM 770 N N . VAL A 1 98 ? -6.214 -2.779 8.097 1.00 83.75 98 VAL A N 1
ATOM 771 C CA . VAL A 1 98 ? -6.752 -3.685 7.072 1.00 83.75 98 VAL A CA 1
ATOM 772 C C . VAL A 1 98 ? -7.985 -4.417 7.592 1.00 83.75 98 VAL A C 1
ATOM 774 O O . VAL A 1 98 ? -8.128 -4.630 8.794 1.00 83.75 98 VAL A O 1
ATOM 777 N N . GLY A 1 99 ? -8.901 -4.779 6.691 1.00 87.12 99 GLY A N 1
ATOM 778 C CA . GLY A 1 99 ? -10.095 -5.573 7.019 1.00 87.12 99 GLY A CA 1
ATOM 779 C C . GLY A 1 99 ? -11.160 -4.864 7.866 1.00 87.12 99 GLY A C 1
ATOM 780 O O . GLY A 1 99 ? -12.131 -5.500 8.252 1.00 87.12 99 GLY A O 1
ATOM 781 N N . ARG A 1 100 ? -10.993 -3.569 8.164 1.00 92.00 100 ARG A N 1
ATOM 782 C CA . ARG A 1 100 ? -11.925 -2.760 8.977 1.00 92.00 100 ARG A CA 1
ATOM 783 C C . ARG A 1 100 ? -12.554 -1.591 8.223 1.00 92.00 100 ARG A C 1
ATOM 785 O O . ARG A 1 100 ? -13.235 -0.778 8.832 1.00 92.00 100 ARG A O 1
ATOM 792 N N . VAL A 1 101 ? -12.322 -1.495 6.914 1.00 90.31 101 VAL A N 1
ATOM 793 C CA . VAL A 1 101 ? -12.813 -0.376 6.095 1.00 90.31 101 VAL A CA 1
ATOM 794 C C . VAL A 1 101 ? -14.343 -0.319 6.132 1.00 90.31 101 VAL A C 1
ATOM 796 O O . VAL A 1 101 ? -14.902 0.713 6.489 1.00 90.31 101 VAL A O 1
ATOM 799 N N . ASP A 1 102 ? -15.013 -1.445 5.885 1.00 93.00 102 ASP A N 1
ATOM 800 C CA . ASP A 1 102 ? -16.481 -1.514 5.893 1.00 93.00 102 ASP A CA 1
ATOM 801 C C . ASP A 1 102 ? -17.079 -1.256 7.283 1.00 93.00 102 ASP A C 1
ATOM 803 O O . ASP A 1 102 ? -18.128 -0.624 7.399 1.00 93.00 102 ASP A O 1
ATOM 807 N N . ASP A 1 103 ? -16.405 -1.722 8.342 1.00 93.38 103 ASP A N 1
ATOM 808 C CA . ASP A 1 103 ? -16.816 -1.474 9.727 1.00 93.38 103 ASP A CA 1
ATOM 809 C C . ASP A 1 103 ? -16.788 0.030 10.033 1.00 93.38 103 ASP A C 1
ATOM 811 O O . ASP A 1 103 ? -17.742 0.561 10.601 1.00 93.38 103 ASP A O 1
ATOM 815 N N . VAL A 1 104 ? -15.727 0.733 9.614 1.00 92.81 104 VAL A N 1
ATOM 816 C CA . VAL A 1 104 ? -15.613 2.190 9.777 1.00 92.81 104 VAL A CA 1
ATOM 817 C C . VAL A 1 104 ? -16.751 2.898 9.045 1.00 92.81 104 VAL A C 1
ATOM 819 O O . VAL A 1 104 ? -17.443 3.707 9.660 1.00 92.81 104 VAL A O 1
ATOM 822 N N . PHE A 1 105 ? -16.995 2.570 7.773 1.00 92.56 105 PHE A N 1
ATOM 823 C CA . PHE A 1 105 ? -18.054 3.212 6.988 1.00 92.56 105 PHE A CA 1
ATOM 824 C C . PHE A 1 105 ? -19.441 3.035 7.610 1.00 92.56 105 PHE A C 1
ATOM 826 O O . PHE A 1 105 ? -20.157 4.020 7.778 1.00 92.56 105 PHE A O 1
ATOM 833 N N . LYS A 1 106 ? -19.797 1.813 8.023 1.00 92.31 106 LYS A N 1
ATOM 834 C CA . LYS A 1 106 ? -21.097 1.536 8.656 1.00 92.31 106 LYS A CA 1
ATOM 835 C C . LYS A 1 106 ? -21.282 2.309 9.957 1.00 92.31 106 LYS A C 1
ATOM 837 O O . LYS A 1 106 ? -22.360 2.838 10.211 1.00 92.31 106 LYS A O 1
ATOM 842 N N . ILE A 1 107 ? -20.245 2.383 10.794 1.00 91.75 107 ILE A N 1
ATOM 843 C CA . ILE A 1 107 ? -20.325 3.121 12.061 1.00 91.75 107 ILE A CA 1
ATOM 844 C C . ILE A 1 107 ? -20.506 4.619 11.788 1.00 91.75 107 ILE A C 1
ATOM 846 O O . ILE A 1 107 ? -21.362 5.249 12.406 1.00 91.75 107 ILE A O 1
ATOM 850 N N . VAL A 1 108 ? -19.748 5.185 10.844 1.00 90.81 108 VAL A N 1
ATOM 851 C CA . VAL A 1 108 ? -19.867 6.601 10.454 1.00 90.81 108 VAL A CA 1
ATOM 852 C C . VAL A 1 108 ? -21.262 6.910 9.907 1.00 90.81 108 VAL A C 1
ATOM 854 O O . VAL A 1 108 ? -21.851 7.921 10.283 1.00 90.81 108 VAL A O 1
ATOM 857 N N . GLU A 1 109 ? -21.817 6.034 9.071 1.00 89.38 109 GLU A N 1
ATOM 858 C CA . GLU A 1 109 ? -23.173 6.173 8.536 1.00 89.38 109 GLU A CA 1
ATOM 859 C C . GLU A 1 109 ? -24.225 6.203 9.654 1.00 89.38 109 GLU A C 1
ATOM 861 O O . GLU A 1 109 ? -25.061 7.105 9.680 1.00 89.38 109 GLU A O 1
ATOM 866 N N . ILE A 1 110 ? -24.146 5.284 10.624 1.00 87.31 110 ILE A N 1
ATOM 867 C CA . ILE A 1 110 ? -25.056 5.246 11.781 1.00 87.31 110 ILE A CA 1
ATOM 868 C C . ILE A 1 110 ? -24.955 6.543 12.599 1.00 87.31 110 ILE A C 1
ATOM 870 O O . ILE A 1 110 ? -25.979 7.132 12.948 1.00 87.31 110 ILE A O 1
ATOM 874 N N . LEU A 1 111 ? -23.733 7.009 12.879 1.00 85.38 111 LEU A N 1
ATOM 875 C CA . LEU A 1 111 ? -23.496 8.233 13.654 1.00 85.38 111 LEU A CA 1
ATOM 876 C C . LEU A 1 111 ? -23.999 9.496 12.931 1.00 85.38 111 LEU A C 1
ATOM 878 O O . LEU A 1 111 ? -24.490 10.420 13.579 1.00 85.38 111 LEU A O 1
ATOM 882 N N . LYS A 1 112 ? -23.920 9.543 11.596 1.00 80.25 112 LYS A N 1
ATOM 883 C CA . LYS A 1 112 ? -24.428 10.668 10.789 1.00 80.25 112 LYS A CA 1
ATOM 884 C C . LYS A 1 112 ? -25.946 10.606 10.596 1.00 80.25 112 LYS A C 1
ATOM 886 O O . LYS A 1 112 ? -26.619 11.635 10.683 1.00 80.25 112 LYS A O 1
ATOM 891 N N . GLY A 1 113 ? -26.504 9.413 10.393 1.00 72.38 113 GLY A N 1
ATOM 892 C CA . GLY A 1 113 ? -27.941 9.184 10.206 1.00 72.38 113 GLY A CA 1
ATOM 893 C C . GLY A 1 113 ? -28.795 9.550 11.426 1.00 72.38 113 GLY A C 1
ATOM 894 O O . GLY A 1 113 ? -29.975 9.867 11.279 1.00 72.38 113 GLY A O 1
ATOM 895 N N . SER A 1 114 ? -28.201 9.601 12.626 1.00 60.94 114 SER A N 1
ATOM 896 C CA . SER A 1 114 ? -28.889 10.032 13.852 1.00 60.94 114 SER A CA 1
ATOM 897 C C . SER A 1 114 ? -29.149 11.546 13.961 1.00 60.94 114 SER A C 1
ATOM 899 O O . SER A 1 114 ? -29.797 11.982 14.910 1.00 60.94 114 SER A O 1
ATOM 901 N N . SER A 1 115 ? -28.707 12.359 12.994 1.00 56.25 115 SER A N 1
ATOM 902 C CA . SER A 1 115 ? -28.857 13.829 12.992 1.00 56.25 115 SER A CA 1
ATOM 903 C C . SER A 1 115 ? -30.295 14.350 12.797 1.00 56.25 115 SER A C 1
ATOM 905 O O . SER A 1 115 ? -30.539 15.549 12.924 1.00 56.25 115 SER A O 1
ATOM 907 N N . THR A 1 116 ? -31.273 13.479 12.526 1.00 56.41 116 THR A N 1
ATOM 908 C CA . THR A 1 116 ? -32.657 13.889 12.212 1.00 56.41 116 THR A CA 1
ATOM 909 C C . THR A 1 116 ? -33.560 14.098 13.432 1.00 56.41 116 THR A C 1
ATOM 911 O O . THR A 1 116 ? -34.599 14.737 13.298 1.00 56.41 116 THR A O 1
ATOM 914 N N . ASN A 1 117 ? -33.166 13.659 14.635 1.00 56.34 117 ASN A N 1
ATOM 915 C CA . ASN A 1 117 ? -33.946 13.860 15.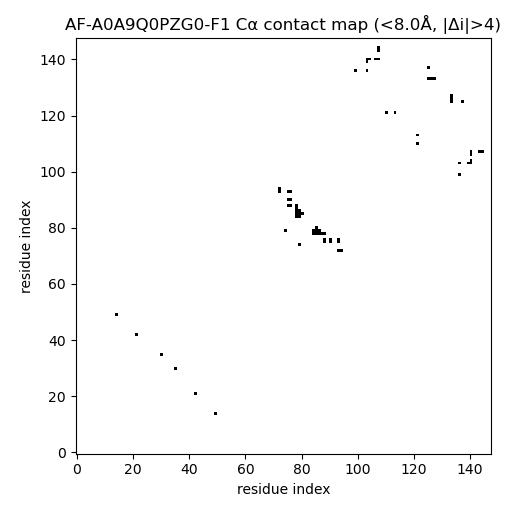863 1.00 56.34 117 ASN A CA 1
ATOM 916 C C . ASN A 1 117 ? -33.108 14.567 16.934 1.00 56.34 117 ASN A C 1
ATOM 918 O O . ASN A 1 117 ? -32.309 13.968 17.652 1.00 56.34 117 ASN A O 1
ATOM 922 N N . HIS A 1 118 ? -33.298 15.881 17.020 1.00 57.16 118 HIS A N 1
ATOM 923 C CA . HIS A 1 118 ? -32.595 16.780 17.926 1.00 57.16 118 HIS A CA 1
ATOM 924 C C . HIS A 1 118 ? -32.997 16.510 19.389 1.00 57.16 118 HIS A C 1
ATOM 926 O O . HIS A 1 118 ? -33.938 17.150 19.841 1.00 57.16 118 HIS A O 1
ATOM 932 N N . GLN A 1 119 ? -32.324 15.584 20.105 1.00 54.62 119 GLN A N 1
ATOM 933 C CA . GLN A 1 119 ? -32.093 15.624 21.579 1.00 54.62 119 GLN A CA 1
ATOM 934 C C . GLN A 1 119 ? -31.514 14.350 22.245 1.00 54.62 119 GLN A C 1
ATOM 936 O O . GLN A 1 119 ? -31.496 14.279 23.473 1.00 54.62 119 GLN A O 1
ATOM 941 N N . LEU A 1 120 ? -31.007 13.347 21.518 1.00 67.06 120 LEU A N 1
ATOM 942 C CA . LEU A 1 120 ?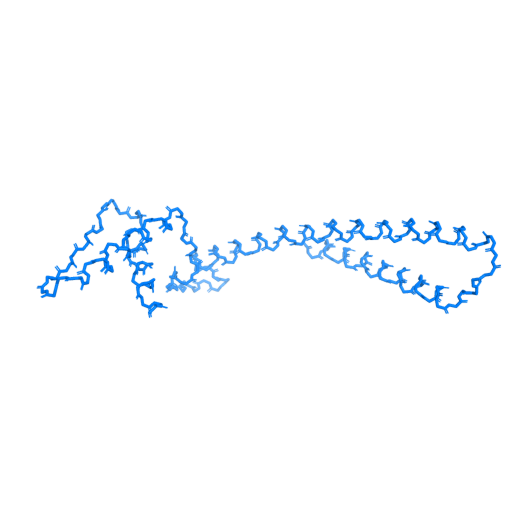 -30.456 12.132 22.147 1.00 67.06 120 LEU A CA 1
ATOM 943 C C . LEU A 1 120 ? -28.944 11.995 21.932 1.00 67.06 120 LEU A C 1
ATOM 945 O O . LEU A 1 120 ? -28.463 11.972 20.803 1.00 67.06 120 LEU A O 1
ATOM 949 N N . LEU A 1 121 ? -28.196 11.875 23.035 1.00 72.81 121 LEU A N 1
ATOM 950 C CA . LEU A 1 121 ? -26.788 11.473 23.026 1.00 72.81 121 LEU A CA 1
ATOM 951 C C . LEU A 1 121 ? -26.687 10.042 22.472 1.00 72.81 121 LEU A C 1
ATOM 953 O O . LEU A 1 121 ? -27.175 9.103 23.100 1.00 72.81 121 LEU A O 1
ATOM 957 N N . HIS A 1 122 ? -26.046 9.868 21.316 1.00 75.31 122 HIS A N 1
ATOM 958 C CA . HIS A 1 122 ? -25.855 8.553 20.706 1.00 75.31 122 HIS A CA 1
ATOM 959 C C . HIS A 1 122 ? -24.553 7.910 21.207 1.00 75.31 122 HIS A C 1
ATOM 961 O O . HIS A 1 122 ? -23.478 8.498 21.096 1.00 75.31 122 HIS A O 1
ATOM 967 N N . VAL A 1 123 ? -24.639 6.696 21.762 1.00 82.81 123 VAL A N 1
ATOM 968 C CA . VAL A 1 123 ? -23.489 5.954 22.309 1.00 82.81 123 VAL A CA 1
ATOM 969 C C . VAL A 1 123 ? -23.272 4.677 21.499 1.00 82.81 123 VAL A C 1
ATOM 971 O O . VAL A 1 123 ? -24.193 3.879 21.352 1.00 82.81 123 VAL A O 1
ATOM 974 N N . PHE A 1 124 ? -22.046 4.461 21.008 1.00 87.12 124 PHE A N 1
ATOM 975 C CA . PHE A 1 124 ? -21.670 3.269 20.238 1.00 87.12 124 PHE A CA 1
ATOM 976 C C . PHE A 1 124 ? -20.566 2.464 20.956 1.00 87.12 124 PHE A C 1
ATOM 978 O O . PHE A 1 124 ? -19.390 2.829 20.886 1.00 87.12 124 PHE A O 1
ATOM 985 N N . PRO A 1 125 ? -20.905 1.386 21.687 1.00 91.38 125 PRO A N 1
ATOM 986 C CA . PRO A 1 125 ? -19.919 0.607 22.428 1.00 91.38 125 PRO A CA 1
ATOM 987 C C . PRO A 1 125 ? -19.108 -0.320 21.506 1.00 91.38 125 PRO A C 1
ATOM 989 O O . PRO A 1 125 ? -19.667 -1.150 20.794 1.00 91.38 125 PRO A O 1
ATOM 992 N N . ILE A 1 126 ? -17.773 -0.244 21.575 1.00 93.44 126 ILE A N 1
ATOM 993 C CA . ILE A 1 126 ? -16.857 -1.170 20.885 1.00 93.44 126 ILE A CA 1
ATOM 994 C C . ILE A 1 126 ? -16.288 -2.155 21.914 1.00 93.44 126 ILE A C 1
ATOM 996 O O . ILE A 1 126 ? -15.452 -1.796 22.746 1.00 93.44 126 ILE A O 1
ATOM 1000 N N . VAL A 1 127 ? -16.732 -3.412 21.858 1.00 94.69 127 VAL A N 1
ATOM 1001 C CA . VAL A 1 127 ? -16.404 -4.466 22.839 1.00 94.69 127 VAL A CA 1
ATOM 1002 C C . VAL A 1 127 ? -15.639 -5.636 22.207 1.00 94.69 127 VAL A C 1
ATOM 1004 O O . VAL A 1 127 ? -15.613 -5.792 20.991 1.00 94.69 127 VAL A O 1
ATOM 1007 N N . GLY A 1 128 ? -14.962 -6.447 23.030 1.00 94.44 128 GLY A N 1
ATOM 1008 C CA . GLY A 1 128 ? -14.174 -7.608 22.584 1.00 94.44 128 GLY A CA 1
ATOM 1009 C C . GLY A 1 128 ? -12.895 -7.839 23.400 1.00 94.44 128 GLY A C 1
ATOM 1010 O O . GLY A 1 128 ? -12.519 -7.009 24.230 1.00 94.44 128 GLY A O 1
ATOM 1011 N N . MET A 1 129 ? -12.194 -8.947 23.140 1.00 95.31 129 MET A N 1
ATOM 1012 C CA . MET A 1 129 ? -10.930 -9.312 23.804 1.00 95.31 129 MET A CA 1
ATOM 1013 C C . MET A 1 129 ? -9.820 -8.256 23.637 1.00 95.31 129 MET A C 1
ATOM 1015 O O . MET A 1 129 ? -9.862 -7.400 22.743 1.00 95.31 129 MET A O 1
ATOM 1019 N N . ALA A 1 130 ? -8.824 -8.285 24.526 1.00 91.44 130 ALA A N 1
ATOM 1020 C CA . ALA A 1 130 ? -7.630 -7.447 24.415 1.00 91.44 130 ALA A CA 1
ATOM 1021 C C . ALA A 1 130 ? -6.889 -7.712 23.088 1.00 91.44 130 ALA A C 1
ATOM 1023 O O . ALA A 1 130 ? -6.935 -8.817 22.558 1.00 91.44 130 ALA A O 1
ATOM 1024 N N . GLY A 1 131 ? -6.244 -6.690 22.520 1.00 88.75 131 GLY A N 1
ATOM 1025 C CA . GLY A 1 131 ? -5.452 -6.828 21.286 1.00 88.75 131 GLY A CA 1
ATOM 1026 C C . GLY A 1 131 ? -6.235 -6.906 19.965 1.00 88.75 131 GLY A C 1
ATOM 1027 O O . GLY A 1 131 ? -5.621 -6.833 18.912 1.00 88.75 131 GLY A O 1
ATOM 1028 N N . LEU A 1 132 ? -7.575 -6.961 19.975 1.00 89.75 132 LEU A N 1
ATOM 1029 C CA . LEU A 1 132 ? -8.394 -7.017 18.744 1.00 89.75 132 LEU A CA 1
ATOM 1030 C C . LEU A 1 132 ? -8.459 -5.710 17.927 1.00 89.75 132 LEU A C 1
ATOM 1032 O O . LEU A 1 132 ? -9.159 -5.653 16.916 1.00 89.75 132 LEU A O 1
ATOM 1036 N N . GLY A 1 133 ? -7.789 -4.645 18.375 1.00 90.06 133 GLY A N 1
ATOM 1037 C CA . GLY A 1 133 ? -7.802 -3.355 17.679 1.00 90.06 133 GLY A CA 1
ATOM 1038 C C . GLY A 1 133 ? -9.058 -2.508 17.917 1.00 90.06 133 GLY A C 1
ATOM 1039 O O . GLY A 1 133 ? -9.386 -1.668 17.089 1.00 90.06 133 GLY A O 1
ATOM 1040 N N . LYS A 1 134 ? -9.762 -2.686 19.047 1.00 95.69 134 LYS A N 1
ATOM 1041 C CA . LYS A 1 134 ? -10.950 -1.878 19.408 1.00 95.69 134 LYS A CA 1
ATOM 1042 C C . LYS A 1 134 ? -10.663 -0.372 19.405 1.00 95.69 134 LYS A C 1
ATOM 1044 O O . LYS A 1 134 ? -11.380 0.392 18.772 1.00 95.69 134 LYS A O 1
ATOM 1049 N N . THR A 1 135 ? -9.588 0.041 20.080 1.00 92.94 135 THR A N 1
ATOM 1050 C CA . THR A 1 135 ? -9.148 1.445 20.140 1.00 92.94 135 THR A CA 1
ATOM 1051 C C . THR A 1 135 ? -8.713 1.960 18.770 1.00 92.94 135 THR A C 1
ATOM 1053 O O . THR A 1 135 ? -8.977 3.108 18.433 1.00 92.94 135 THR A O 1
ATOM 1056 N N . THR A 1 136 ? -8.092 1.098 17.963 1.00 91.19 136 THR A N 1
ATOM 1057 C CA . THR A 1 136 ? -7.692 1.412 16.588 1.00 91.19 136 THR A CA 1
ATOM 1058 C C . THR A 1 136 ? -8.914 1.696 15.712 1.00 91.19 136 THR A C 1
ATOM 1060 O O . THR A 1 136 ? -8.942 2.718 15.038 1.00 91.19 136 THR A O 1
ATOM 1063 N N . LEU A 1 137 ? -9.958 0.860 15.792 1.00 92.25 137 LEU A N 1
ATOM 1064 C CA . LEU A 1 137 ? -11.221 1.086 15.083 1.00 92.25 137 LEU A CA 1
ATOM 1065 C C . LEU A 1 137 ? -11.903 2.388 15.532 1.00 92.25 137 LEU A C 1
ATOM 1067 O O . LEU A 1 137 ? -12.327 3.172 14.688 1.00 92.25 137 LEU A O 1
ATOM 1071 N N . ALA A 1 138 ? -11.972 2.637 16.845 1.00 92.88 138 ALA A N 1
ATOM 1072 C CA . ALA A 1 138 ? -12.558 3.861 17.394 1.00 92.88 138 ALA A CA 1
ATOM 1073 C C . ALA A 1 138 ? -11.873 5.121 16.842 1.00 92.88 138 ALA A C 1
ATOM 1075 O O . ALA A 1 138 ? -12.542 6.072 16.449 1.00 92.88 138 ALA A O 1
ATOM 1076 N N . ARG A 1 139 ? -10.537 5.102 16.764 1.00 90.62 139 ARG A N 1
ATOM 1077 C CA . ARG A 1 139 ? -9.753 6.209 16.218 1.00 90.62 139 ARG A CA 1
ATOM 1078 C C . ARG A 1 139 ? -10.072 6.470 14.746 1.00 90.62 139 ARG A C 1
ATOM 1080 O O . ARG A 1 139 ? -10.368 7.609 14.411 1.00 90.62 139 ARG A O 1
ATOM 1087 N N . SER A 1 140 ? -10.085 5.435 13.905 1.00 90.81 140 SER A N 1
ATOM 1088 C CA . SER A 1 140 ? -10.386 5.589 12.473 1.00 90.81 140 SER A CA 1
ATOM 1089 C C . SER A 1 140 ? -11.774 6.153 12.211 1.00 90.81 140 SER A C 1
ATOM 1091 O O . SER A 1 140 ? -11.953 6.940 11.288 1.00 90.81 140 SER A O 1
ATOM 1093 N N . VAL A 1 141 ? -12.760 5.766 13.027 1.00 91.00 141 VAL A N 1
ATOM 1094 C CA . VAL A 1 141 ? -14.103 6.353 12.969 1.00 91.00 141 VAL A CA 1
ATOM 1095 C C . VAL A 1 141 ? -14.046 7.840 13.328 1.00 91.00 141 VAL A C 1
ATOM 1097 O O . VAL A 1 141 ? -14.583 8.651 12.583 1.00 91.00 141 VAL A O 1
ATOM 1100 N N . CYS A 1 142 ? -13.372 8.220 14.419 1.00 89.44 142 CYS A N 1
ATOM 1101 C CA . CYS A 1 142 ? -13.247 9.627 14.818 1.00 89.44 142 CYS A CA 1
ATOM 1102 C C . CYS A 1 142 ? -12.537 10.493 13.766 1.00 89.44 142 CYS A C 1
ATOM 1104 O O . CYS A 1 142 ? -12.990 11.602 13.491 1.00 89.44 142 CYS A O 1
ATOM 1106 N N . GLU A 1 143 ? -11.453 9.992 13.173 1.00 89.06 143 GLU A N 1
ATOM 1107 C CA . GLU A 1 143 ? -10.734 10.659 12.080 1.00 89.06 143 GLU A CA 1
ATOM 1108 C C . GLU A 1 143 ? -11.667 10.871 10.882 1.00 89.06 143 GLU A C 1
ATOM 1110 O O . GLU A 1 143 ? -11.848 12.000 10.434 1.00 89.06 143 GLU A O 1
ATOM 1115 N N . LYS A 1 144 ? -12.374 9.821 10.444 1.00 87.31 144 LYS A N 1
ATOM 1116 C CA . LYS A 1 144 ? -13.317 9.904 9.318 1.00 87.31 144 LYS A CA 1
ATOM 1117 C C . LYS A 1 144 ? -14.519 10.813 9.553 1.00 87.31 144 LYS A C 1
ATOM 1119 O O . LYS A 1 144 ? -15.057 11.349 8.591 1.00 87.31 144 LYS A O 1
ATOM 1124 N N . VAL A 1 145 ? -14.968 10.967 10.797 1.00 84.44 145 VAL A N 1
ATOM 1125 C CA . VAL A 1 145 ? -16.038 11.918 11.144 1.00 84.44 145 VAL A CA 1
ATOM 1126 C C . VAL A 1 145 ? -15.527 13.362 11.135 1.00 84.44 145 VAL A C 1
ATOM 1128 O O . VAL A 1 145 ? -16.326 14.260 10.912 1.00 84.44 145 VAL A O 1
ATOM 1131 N N . SER A 1 146 ? -14.227 13.582 11.358 1.00 76.81 146 SER A N 1
ATOM 1132 C CA . SER A 1 146 ? -13.617 14.918 11.470 1.00 76.81 146 SER A CA 1
ATOM 1133 C C . SER A 1 146 ? -13.056 15.468 10.146 1.00 76.81 146 SER A C 1
ATOM 1135 O O . SER A 1 146 ? -12.723 16.646 10.077 1.00 76.81 146 SER A O 1
ATOM 1137 N N . GLU A 1 147 ? -12.897 14.625 9.120 1.00 64.31 147 GLU A N 1
ATOM 1138 C CA . GLU A 1 147 ? -12.376 14.984 7.785 1.00 64.31 147 GLU A CA 1
ATOM 1139 C C . GLU A 1 147 ? -13.420 15.616 6.834 1.00 64.31 147 GLU A C 1
ATOM 1141 O O . GLU A 1 147 ? -13.068 15.983 5.713 1.00 64.31 147 GLU A O 1
ATOM 1146 N N . GLU A 1 148 ? -14.680 15.754 7.258 1.00 49.81 148 GLU A N 1
ATOM 1147 C CA . GLU A 1 148 ? -15.786 16.390 6.513 1.00 49.81 148 GLU A CA 1
ATOM 1148 C C . GLU A 1 148 ? -16.410 17.531 7.323 1.00 49.81 148 GLU A C 1
ATOM 1150 O O . GLU A 1 148 ? -16.797 18.542 6.694 1.00 49.81 148 GLU A O 1
#

pLDDT: mean 73.51, std 13.77, range [44.78, 95.69]

Mean predicted aligned error: 17.6 Å

InterPro domains:
  IPR027417 P-loop containing nucleoside triphosphate hydrolase [G3DSA:3.40.50.300] (81-148)
  IPR027417 P-loop containing nucleoside triphosphate hydrolase [SSF52540] (91-146)

Sequence (148 aa):
MASRFSGDFSDLQKRVGSIEYIVDMLANHDLSTADDIRFFDRMHIIIHNDLENVSVVLKQISASLEIIRYRQQLESCLGVTSDGVKIVGRVDDVLKIVGRVDDVFKIVEILKGSSTNHQLLHVFPIVGMAGLGKTTLARSVCEKVSEE

Radius of gyration: 28.74 Å; Cα contacts (8 Å, |Δi|>4): 36; chains: 1; bounding box: 61×26×76 Å

Solvent-accessible surface area (backbone atoms only — not comparable to full-atom values): 9177 Å² total; per-residue (Å²): 113,71,72,59,57,55,50,56,50,55,53,50,53,55,49,52,52,53,49,53,55,48,53,56,51,58,76,71,58,84,89,80,56,82,65,51,60,60,50,51,54,54,48,50,54,52,54,50,57,52,53,54,52,52,55,53,51,52,53,53,51,54,56,49,50,54,53,51,52,55,48,54,48,49,44,61,68,66,26,68,52,100,77,76,57,71,55,85,61,80,63,70,90,68,63,82,85,72,99,46,66,68,60,37,52,54,51,49,48,55,66,57,65,56,72,82,58,94,84,70,92,85,83,85,88,81,84,79,68,87,91,74,45,58,70,58,53,53,48,54,33,52,52,64,67,69,77,113

Secondary structure (DSSP, 8-state):
-HHHHHHHHHHHHHHHHHHHHHHHHHHT----STHHHHHHHHHHHHHHHHHHHHHHHHHHHHHHHHHHHHHHHHHHHHT--TT-------TTSS----S-HHHHHHHHHHHHHGGGSTT---------STTS-HHHHHHHHHHHHH--